Protein AF-A0A5J4NBS1-F1 (afdb_monomer)

InterPro domains:
  IPR001781 Zinc finger, LIM-type [PF00412] (25-62)
  IPR001781 Zinc finger, LIM-type [PS00478] (25-58)
  IPR001781 Zinc finger, LIM-type [PS50023] (23-67)
  IPR051618 Actin-binding LIM [PTHR24213] (3-66)

Nearest PDB structures (foldseek):
  7d2t-assembly2_D  TM=6.841E-01  e=5.622E-04  Homo sapiens
  1v6g-assembly1_A  TM=7.409E-01  e=7.340E-04  Homo sapiens
  3mmk-assembly1_A  TM=6.655E-01  e=2.281E-03  Mus musculus
  7qb0-assembly1_A  TM=5.452E-01  e=1.025E-03  Homo sapiens
  2dlo-assembly1_A  TM=7.160E-01  e=1.380E-02  Homo sapiens

Mean predicted aligned error: 11.31 Å

Sequence (67 aa):
MDDYYEKNGSFYCRKDFKKLNSKKCEACKNPIHGDMVSVLDKFFHHRCFHCSVCKSDFTPGIRVIYC

Foldseek 3Di:
DFDWDDDPNDTDTPVVVVVVPQAAAPQPRHGDDDDWDADPNHIHDQVRPADPVPRDRDDPPDPPPDD

Secondary structure (DSSP, 8-state):
---EEEETTEEEEHHHHHHHTS-B-TTT-PBP-S-EEEETTEEEEGGG-B-TTT--B--TT------

pLDDT: mean 74.21, std 11.63, range [47.44, 87.25]

Structure (mmCIF, N/CA/C/O backbone):
data_AF-A0A5J4NBS1-F1
#
_entry.id   AF-A0A5J4NBS1-F1
#
loop_
_atom_site.group_PDB
_atom_site.id
_atom_site.type_symbol
_atom_site.label_atom_id
_atom_site.label_alt_id
_atom_site.label_comp_id
_atom_site.label_asym_id
_atom_site.label_entity_id
_atom_site.label_seq_id
_atom_site.pdbx_PDB_ins_code
_atom_site.Cartn_x
_atom_site.Cartn_y
_atom_site.Cartn_z
_atom_site.occupancy
_atom_site.B_iso_or_equiv
_atom_site.auth_seq_id
_atom_site.auth_comp_id
_atom_site.auth_asym_id
_atom_site.auth_atom_id
_atom_site.pdbx_PDB_model_num
ATOM 1 N N . MET A 1 1 ? -14.140 19.777 23.043 1.00 51.84 1 MET A N 1
ATOM 2 C CA . MET A 1 1 ? -15.057 18.791 22.441 1.00 51.84 1 MET A CA 1
ATOM 3 C C . MET A 1 1 ? -14.177 17.899 21.598 1.00 51.84 1 MET A C 1
ATOM 5 O O . MET A 1 1 ? -13.657 18.364 20.595 1.00 51.84 1 MET A O 1
ATOM 9 N N . ASP A 1 2 ? -13.855 16.713 22.096 1.00 66.81 2 ASP A N 1
ATOM 10 C CA . ASP A 1 2 ? -13.000 15.770 21.383 1.00 66.81 2 ASP A CA 1
ATOM 11 C C . ASP A 1 2 ? -13.761 15.214 20.174 1.00 66.81 2 ASP A C 1
ATOM 13 O O . ASP A 1 2 ? -14.876 14.717 20.312 1.00 66.81 2 ASP A O 1
ATOM 17 N N . ASP A 1 3 ? -13.182 15.340 18.978 1.00 76.56 3 ASP A N 1
ATOM 18 C CA . ASP A 1 3 ? -13.727 14.726 17.768 1.00 76.56 3 ASP A CA 1
ATOM 19 C C . ASP A 1 3 ? -13.545 13.199 17.857 1.00 76.56 3 ASP A C 1
ATOM 21 O O . ASP A 1 3 ? -12.423 12.680 17.742 1.00 76.56 3 ASP A O 1
ATOM 25 N N . TYR A 1 4 ? -14.648 12.482 18.066 1.00 79.38 4 TYR A N 1
ATOM 26 C CA . TYR A 1 4 ? -14.724 11.024 17.981 1.00 79.38 4 TYR A CA 1
ATOM 27 C C . TYR A 1 4 ? -15.191 10.624 16.579 1.00 79.38 4 TYR A C 1
ATOM 29 O O . TYR A 1 4 ? -16.152 11.176 16.050 1.00 79.38 4 TYR A O 1
ATOM 37 N N . TYR A 1 5 ? -14.508 9.658 15.973 1.00 82.69 5 TYR A N 1
ATOM 38 C CA . TYR A 1 5 ? -14.789 9.160 14.632 1.00 82.69 5 TYR A CA 1
ATOM 39 C C . TYR A 1 5 ? -15.250 7.708 14.728 1.00 82.69 5 TYR A C 1
ATOM 41 O O . TYR A 1 5 ? -14.508 6.843 15.194 1.00 82.69 5 TYR A O 1
ATOM 49 N N . GLU A 1 6 ? -16.467 7.430 14.275 1.00 84.00 6 GLU A N 1
ATOM 50 C CA . GLU A 1 6 ? -17.001 6.072 14.212 1.00 84.00 6 GLU A CA 1
ATOM 51 C C . GLU A 1 6 ? -16.539 5.377 12.923 1.00 84.00 6 GLU A C 1
ATOM 53 O O . GLU A 1 6 ? -16.643 5.929 11.824 1.00 84.00 6 GLU A O 1
ATOM 58 N N . LYS A 1 7 ? -16.011 4.154 13.038 1.00 78.50 7 LYS A N 1
ATOM 59 C CA . LYS A 1 7 ? -15.698 3.299 11.887 1.00 78.50 7 LYS A CA 1
ATOM 60 C C . LYS A 1 7 ? -16.009 1.846 12.218 1.00 78.50 7 LYS A C 1
ATOM 62 O O . LYS A 1 7 ? -15.473 1.291 13.172 1.00 78.50 7 LYS A O 1
ATOM 67 N N . ASN A 1 8 ? -16.856 1.223 11.399 1.00 77.81 8 ASN A N 1
ATOM 68 C CA . ASN A 1 8 ? -17.216 -0.195 11.504 1.00 77.81 8 ASN A CA 1
ATOM 69 C C . ASN A 1 8 ? -17.808 -0.595 12.878 1.00 77.81 8 ASN A C 1
ATOM 71 O O . ASN A 1 8 ? -17.562 -1.702 13.353 1.00 77.81 8 ASN A O 1
ATOM 75 N N . GLY 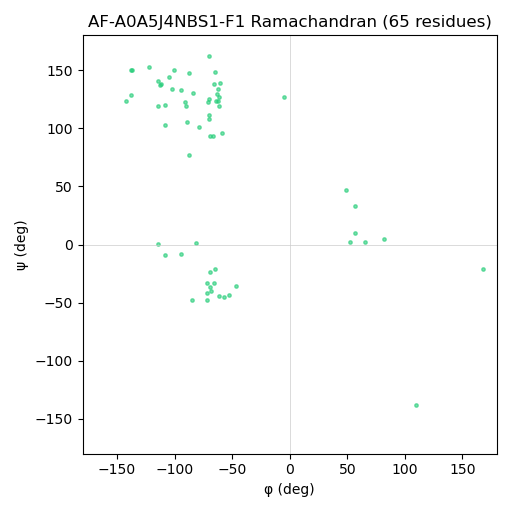A 1 9 ? -18.539 0.318 13.533 1.00 81.81 9 GLY A N 1
ATOM 76 C CA . GLY A 1 9 ? -19.124 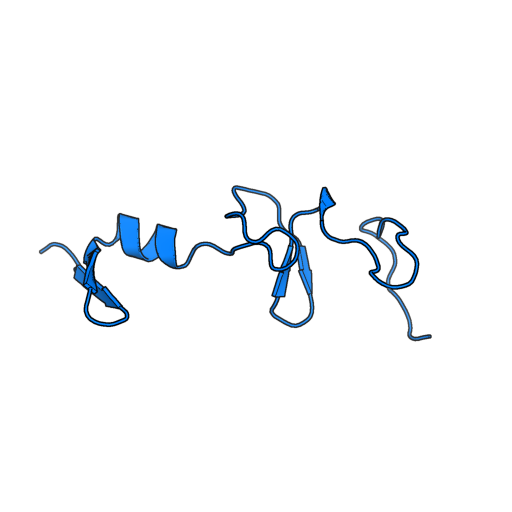0.117 14.867 1.00 81.81 9 GLY A CA 1
ATOM 77 C C . GLY A 1 9 ? -18.169 0.353 16.045 1.00 81.81 9 GLY A C 1
ATOM 78 O O . GLY A 1 9 ? -18.540 0.106 17.187 1.00 81.81 9 GLY A O 1
ATOM 79 N N . SER A 1 10 ? -16.939 0.813 15.793 1.00 82.06 10 SER A N 1
ATOM 80 C CA . SER A 1 10 ? -15.965 1.183 16.830 1.00 82.06 10 SER A CA 1
ATOM 81 C C . SER A 1 10 ? -15.713 2.694 16.836 1.00 82.06 10 SER A C 1
ATOM 83 O O . SER A 1 10 ? -15.574 3.308 15.776 1.00 82.06 10 SER A O 1
ATOM 85 N N . PHE A 1 11 ? -15.628 3.294 18.027 1.00 83.31 11 PHE A N 1
ATOM 86 C CA . PHE A 1 11 ? -15.329 4.719 18.208 1.00 83.31 11 PHE A CA 1
ATOM 87 C C . PHE A 1 11 ? -13.821 4.932 18.354 1.00 83.31 11 PHE A C 1
ATOM 89 O O . PHE A 1 11 ? -13.186 4.379 19.251 1.00 83.31 11 PHE A O 1
ATOM 96 N N . TYR A 1 12 ? -13.249 5.758 17.483 1.00 82.94 12 TYR A N 1
ATOM 97 C CA . TYR A 1 12 ? -11.831 6.099 17.477 1.00 82.94 12 TYR A CA 1
ATOM 98 C C . TYR A 1 12 ? -11.648 7.581 17.793 1.00 82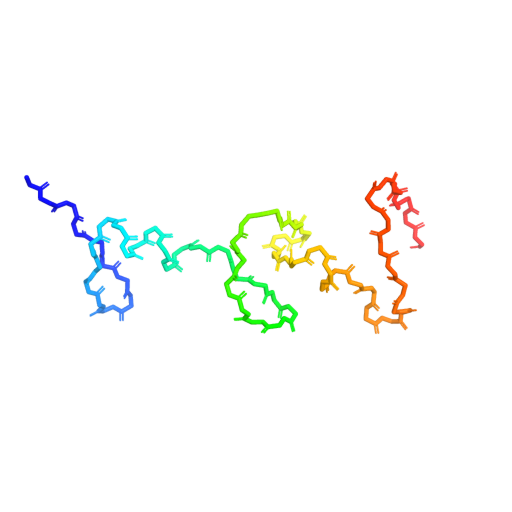.94 12 TYR A C 1
ATOM 100 O O . TYR A 1 12 ? -12.387 8.429 17.299 1.00 82.94 12 TYR A O 1
ATOM 108 N N . CYS A 1 13 ? -10.630 7.931 18.577 1.00 86.44 13 CYS A N 1
ATOM 109 C CA . CYS A 1 13 ? -10.264 9.337 18.733 1.00 86.44 13 CYS A CA 1
ATOM 110 C C . CYS A 1 13 ? -9.645 9.878 17.428 1.00 86.44 13 CYS A C 1
ATOM 112 O O . CYS A 1 13 ? -9.157 9.107 16.597 1.00 86.44 13 CYS A O 1
ATOM 114 N N . ARG A 1 14 ? -9.575 11.205 17.253 1.00 81.56 14 ARG A N 1
ATOM 115 C CA . ARG A 1 14 ? -8.923 11.846 16.089 1.00 81.56 14 ARG A CA 1
ATOM 116 C C . ARG A 1 14 ? -7.540 11.270 15.740 1.00 81.56 14 ARG A C 1
ATOM 118 O O . ARG A 1 14 ? -7.185 11.196 14.562 1.00 81.56 14 ARG A O 1
ATOM 125 N N . LYS A 1 15 ? -6.749 10.873 16.746 1.00 80.88 15 LYS A N 1
ATOM 126 C CA . LYS A 1 15 ? -5.409 10.285 16.555 1.00 80.88 15 LYS A CA 1
ATOM 127 C C . LYS A 1 15 ? -5.494 8.863 15.997 1.00 80.88 15 LYS A C 1
ATOM 129 O O . LYS A 1 15 ? -4.816 8.557 15.017 1.00 80.88 15 LYS A O 1
ATOM 134 N N . ASP A 1 16 ? -6.348 8.026 16.578 1.00 82.19 16 ASP A N 1
ATOM 135 C CA . ASP A 1 16 ? -6.552 6.647 16.132 1.00 82.19 16 ASP A CA 1
ATOM 136 C C . ASP A 1 16 ? -7.226 6.581 14.772 1.00 82.19 16 ASP A C 1
ATOM 138 O O . ASP A 1 16 ? -6.798 5.802 13.929 1.00 82.19 16 ASP A O 1
ATOM 142 N N . PHE A 1 17 ? -8.204 7.444 14.499 1.00 81.75 17 PHE A N 1
ATOM 143 C CA . PHE A 1 17 ? -8.843 7.491 13.189 1.00 81.75 17 PHE A CA 1
ATOM 144 C C . PHE A 1 17 ? -7.839 7.844 12.091 1.00 81.75 17 PHE A C 1
ATOM 146 O O . PHE A 1 17 ? -7.785 7.161 11.069 1.00 81.75 17 PHE A O 1
ATOM 153 N N . LYS A 1 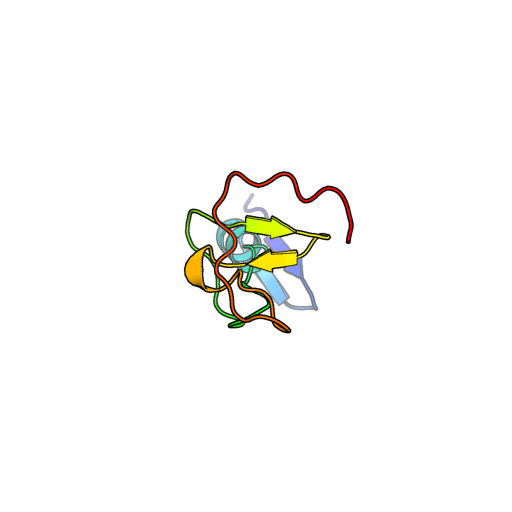18 ? -6.966 8.836 12.329 1.00 75.56 18 LYS A N 1
ATOM 154 C CA . LYS A 1 18 ? -5.843 9.139 11.426 1.00 75.56 18 LYS A CA 1
ATOM 155 C C . LYS A 1 18 ? -4.930 7.932 11.219 1.00 75.56 18 LYS A C 1
ATOM 157 O O . LYS A 1 18 ? -4.568 7.651 10.083 1.00 75.56 18 LYS A O 1
ATOM 162 N N . LYS A 1 19 ? -4.582 7.218 12.292 1.00 76.88 19 LYS A N 1
ATOM 163 C CA . LYS A 1 19 ? -3.700 6.043 12.240 1.00 76.88 19 LYS A CA 1
ATOM 164 C C . LYS A 1 19 ? -4.352 4.846 11.542 1.00 76.88 19 LYS A C 1
ATOM 166 O O . LYS A 1 19 ? -3.686 4.113 10.820 1.00 76.88 19 LYS A O 1
ATOM 171 N N . LEU A 1 20 ? -5.655 4.650 11.720 1.00 75.12 20 LEU A N 1
ATOM 172 C CA . LEU A 1 20 ? -6.426 3.583 11.086 1.00 75.12 20 LEU A CA 1
ATOM 173 C C . LEU A 1 20 ? -6.624 3.852 9.588 1.00 75.12 20 LEU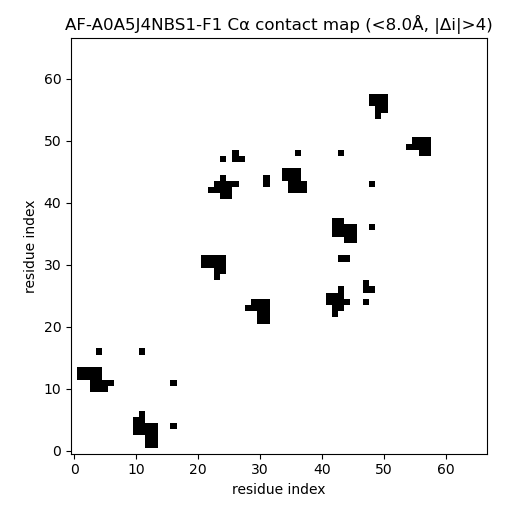 A C 1
ATOM 175 O O . LEU A 1 20 ? -6.640 2.914 8.793 1.00 75.12 20 LEU A O 1
ATOM 179 N N . ASN A 1 21 ? -6.742 5.128 9.211 1.00 71.56 21 ASN A N 1
ATOM 180 C CA . ASN A 1 21 ? -6.731 5.581 7.820 1.00 71.56 21 ASN A CA 1
ATOM 181 C C . ASN A 1 21 ? -5.316 5.723 7.234 1.00 71.56 21 ASN A C 1
ATOM 183 O O . ASN A 1 21 ? -5.188 6.114 6.070 1.00 71.56 21 ASN A O 1
ATOM 187 N N . SER A 1 22 ? -4.260 5.404 7.993 1.00 75.12 22 SER A N 1
ATOM 188 C CA . SER A 1 22 ? -2.916 5.332 7.428 1.00 75.12 22 SER A CA 1
ATOM 189 C C . SER A 1 22 ? -2.875 4.281 6.331 1.00 75.12 22 SER A C 1
ATOM 191 O O . SER A 1 22 ? -3.446 3.192 6.437 1.00 75.12 22 SER A O 1
ATOM 193 N N . LYS A 1 23 ? -2.170 4.626 5.258 1.00 81.31 23 LYS A N 1
ATOM 194 C CA . LYS A 1 23 ? -2.002 3.759 4.102 1.00 81.31 23 LYS A CA 1
ATOM 195 C C . LYS A 1 23 ? -1.241 2.496 4.514 1.00 81.31 23 LYS A C 1
ATOM 197 O O . LYS A 1 23 ? -0.194 2.555 5.161 1.00 81.31 23 LYS A O 1
ATOM 202 N N . LYS A 1 24 ? -1.790 1.340 4.152 1.00 87.12 24 LYS A N 1
ATOM 203 C CA . LYS A 1 24 ? -1.169 0.031 4.374 1.00 87.12 24 LYS A CA 1
ATOM 204 C C . LYS A 1 24 ? -0.617 -0.474 3.056 1.00 87.12 24 LYS A C 1
ATOM 206 O O . LYS A 1 24 ? -1.215 -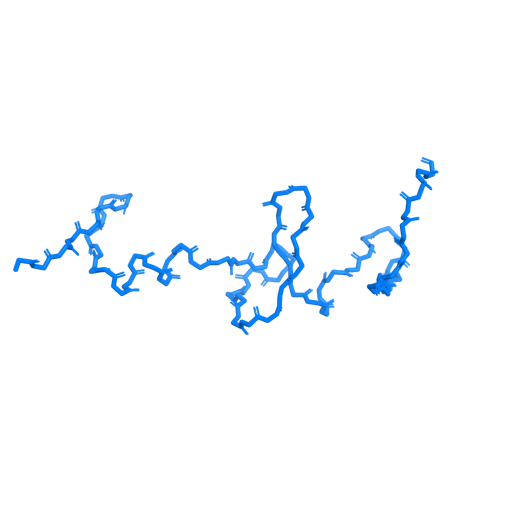0.246 2.009 1.00 87.12 24 LYS A O 1
ATOM 211 N N . CYS A 1 25 ? 0.518 -1.155 3.118 1.00 87.25 25 CYS A N 1
ATOM 212 C CA . CYS A 1 25 ? 1.104 -1.757 1.938 1.00 87.25 25 CYS A CA 1
ATOM 213 C C . CYS A 1 25 ? 0.261 -2.946 1.489 1.00 87.25 25 CYS A C 1
ATOM 215 O O . CYS A 1 25 ? 0.112 -3.895 2.249 1.00 87.25 25 CYS A O 1
ATOM 217 N N . GLU A 1 26 ? -0.231 -2.938 0.254 1.00 84.69 26 GLU A N 1
ATOM 218 C CA . GLU A 1 26 ? -1.036 -4.050 -0.268 1.00 84.69 26 GLU A CA 1
ATOM 219 C C . GLU A 1 26 ? -0.204 -5.343 -0.400 1.00 84.69 26 GLU A C 1
ATOM 221 O O . GLU A 1 26 ? -0.697 -6.439 -0.150 1.00 84.69 26 GLU A O 1
ATOM 226 N N . ALA A 1 27 ? 1.092 -5.224 -0.714 1.00 82.38 27 ALA A N 1
ATOM 227 C CA . ALA A 1 27 ? 1.976 -6.377 -0.901 1.00 82.38 27 ALA A CA 1
ATOM 228 C C . ALA A 1 27 ? 2.339 -7.105 0.406 1.00 82.38 27 ALA A C 1
ATOM 230 O O . ALA A 1 27 ? 2.368 -8.330 0.432 1.00 82.38 27 ALA A O 1
ATOM 231 N N . CYS A 1 28 ? 2.630 -6.381 1.495 1.00 85.50 28 CYS A N 1
ATOM 232 C CA . CYS A 1 28 ? 3.050 -6.999 2.763 1.00 85.50 28 CYS A CA 1
ATOM 233 C C . CYS A 1 28 ? 2.058 -6.807 3.917 1.00 85.50 28 CYS A C 1
ATOM 235 O O . CYS A 1 28 ? 2.343 -7.237 5.031 1.00 85.50 28 CYS A O 1
ATOM 237 N N . LYS A 1 29 ? 0.930 -6.130 3.677 1.00 84.31 29 LYS A N 1
ATOM 238 C CA . LYS A 1 29 ? -0.137 -5.799 4.642 1.00 84.31 29 LYS A CA 1
ATOM 239 C C . LYS A 1 29 ? 0.292 -5.024 5.892 1.00 84.31 29 LYS A C 1
ATOM 241 O O . LYS A 1 29 ? -0.516 -4.812 6.793 1.00 84.31 29 LYS A O 1
ATOM 246 N N . ASN A 1 30 ? 1.531 -4.539 5.928 1.00 83.50 30 ASN A N 1
ATOM 247 C CA . ASN A 1 30 ? 2.048 -3.732 7.025 1.00 83.50 30 ASN A CA 1
ATOM 248 C C . ASN A 1 30 ? 1.746 -2.238 6.815 1.00 83.50 30 ASN A C 1
ATOM 250 O O . ASN A 1 30 ? 1.709 -1.777 5.667 1.00 83.50 30 ASN A O 1
ATOM 254 N N . PRO A 1 31 ? 1.524 -1.474 7.900 1.00 84.25 31 PRO A N 1
ATOM 255 C CA . PRO A 1 31 ? 1.360 -0.026 7.824 1.00 84.25 31 PRO A CA 1
ATOM 256 C C . PRO A 1 31 ? 2.635 0.628 7.282 1.00 84.25 31 PRO A C 1
ATOM 258 O O . PRO A 1 31 ? 3.733 0.297 7.729 1.00 84.25 31 PRO A O 1
ATOM 261 N N . ILE A 1 32 ? 2.482 1.551 6.328 1.00 84.12 32 ILE A N 1
ATOM 262 C CA . ILE A 1 32 ? 3.610 2.302 5.772 1.00 84.12 32 ILE A CA 1
ATOM 263 C C . ILE A 1 32 ? 3.794 3.566 6.612 1.00 84.12 32 ILE A C 1
ATOM 265 O O . ILE A 1 32 ? 2.882 4.386 6.720 1.00 84.12 32 ILE A O 1
ATOM 269 N N . HIS A 1 33 ? 4.963 3.717 7.231 1.00 78.75 33 HIS A N 1
ATOM 270 C CA . HIS A 1 33 ? 5.347 4.930 7.949 1.00 78.75 33 HIS A CA 1
ATOM 271 C C . HIS A 1 33 ? 6.431 5.652 7.141 1.00 78.75 33 HIS A C 1
ATOM 273 O O . HIS A 1 33 ? 7.581 5.225 7.154 1.00 78.75 33 HIS A O 1
ATOM 279 N N . GLY A 1 34 ? 6.060 6.722 6.432 1.00 75.88 34 GLY A N 1
ATOM 280 C CA . GLY A 1 34 ? 6.984 7.526 5.623 1.00 75.88 34 GLY A CA 1
ATOM 281 C C . GLY A 1 34 ? 6.758 7.368 4.121 1.00 75.88 34 GLY A C 1
ATOM 282 O O . GLY A 1 34 ? 5.610 7.358 3.671 1.00 75.88 34 GLY A O 1
ATOM 283 N N . ASP A 1 35 ? 7.850 7.271 3.363 1.00 72.31 35 ASP A N 1
ATOM 284 C CA . ASP A 1 35 ? 7.838 7.216 1.902 1.00 72.31 35 ASP A CA 1
ATOM 285 C C . ASP A 1 35 ? 7.131 5.963 1.367 1.00 72.31 35 ASP A C 1
ATOM 287 O O . ASP A 1 35 ? 7.452 4.812 1.693 1.00 72.31 35 ASP A O 1
ATOM 291 N N . MET A 1 36 ? 6.127 6.210 0.531 1.00 79.38 36 MET A N 1
ATOM 292 C CA . MET A 1 36 ? 5.276 5.198 -0.073 1.00 79.38 36 MET A CA 1
ATOM 293 C C . MET A 1 36 ? 5.058 5.517 -1.542 1.00 79.38 36 MET A C 1
ATOM 295 O O . MET A 1 36 ? 4.980 6.680 -1.934 1.00 79.38 36 MET A O 1
ATOM 299 N N . VAL A 1 37 ? 4.864 4.472 -2.338 1.00 81.88 37 VAL A N 1
ATOM 300 C CA . VAL A 1 37 ? 4.441 4.619 -3.728 1.00 81.88 37 VAL A CA 1
ATOM 301 C C . VAL A 1 37 ? 2.957 4.309 -3.844 1.00 81.88 37 VAL A C 1
ATOM 303 O O . VAL A 1 37 ? 2.465 3.325 -3.283 1.00 81.88 37 VAL A O 1
ATOM 306 N N . SER A 1 38 ? 2.240 5.169 -4.561 1.00 83.81 38 SER A N 1
ATOM 307 C CA . SER A 1 38 ? 0.826 4.994 -4.876 1.00 83.81 38 SER A CA 1
ATOM 308 C C . SER A 1 38 ? 0.661 4.662 -6.353 1.00 83.81 38 SER A C 1
ATOM 310 O O . SER A 1 38 ? 1.040 5.469 -7.202 1.00 83.81 38 SER A O 1
ATOM 312 N N . VAL A 1 39 ? 0.081 3.506 -6.663 1.00 77.88 39 VAL A N 1
ATOM 313 C CA . VAL A 1 39 ? -0.167 3.054 -8.038 1.00 77.88 39 VAL A CA 1
ATOM 314 C C . VAL A 1 39 ? -1.554 2.441 -8.115 1.00 77.88 39 VAL A C 1
ATOM 316 O O . VAL A 1 39 ? -1.879 1.574 -7.308 1.00 77.88 39 VAL A O 1
ATOM 319 N N . LEU A 1 40 ? -2.366 2.885 -9.083 1.00 78.69 40 LEU A N 1
ATOM 320 C CA . LEU A 1 40 ? -3.741 2.404 -9.289 1.00 78.69 40 LEU A CA 1
ATOM 321 C C . LEU A 1 40 ? -4.567 2.392 -7.985 1.00 78.69 40 LEU A C 1
ATOM 323 O O . LEU A 1 40 ? -5.186 1.388 -7.647 1.00 78.69 40 LEU A O 1
ATOM 327 N N . ASP A 1 41 ? -4.511 3.493 -7.226 1.00 78.44 41 ASP A N 1
ATOM 328 C CA . ASP A 1 41 ? -5.171 3.678 -5.917 1.00 78.44 41 ASP A CA 1
ATOM 329 C C . ASP A 1 41 ? -4.662 2.775 -4.768 1.00 78.44 41 ASP A C 1
ATOM 331 O O . ASP A 1 41 ? -5.107 2.871 -3.625 1.00 78.44 41 ASP A O 1
ATOM 335 N N . LYS A 1 42 ? -3.653 1.939 -5.024 1.00 82.38 42 LYS A N 1
ATOM 336 C CA . LYS A 1 42 ? -3.018 1.080 -4.020 1.00 82.38 42 LYS A CA 1
ATOM 337 C C . LYS A 1 42 ? -1.708 1.670 -3.532 1.00 82.38 42 LYS A C 1
ATOM 339 O O . LYS A 1 42 ? -0.996 2.345 -4.271 1.00 82.38 42 LYS A O 1
ATOM 344 N N . PHE A 1 43 ? -1.368 1.371 -2.283 1.00 85.44 43 PHE A N 1
ATOM 345 C CA . PHE A 1 43 ? -0.173 1.885 -1.620 1.00 85.44 43 PHE A CA 1
ATOM 346 C C . PHE A 1 43 ? 0.807 0.751 -1.362 1.00 85.44 43 PHE A C 1
ATOM 348 O O . PHE A 1 43 ? 0.421 -0.337 -0.927 1.00 85.44 43 PHE A O 1
ATOM 355 N N . PHE A 1 44 ? 2.087 1.006 -1.608 1.00 86.00 44 PHE A N 1
ATOM 356 C CA . PHE A 1 44 ? 3.152 0.036 -1.402 1.00 86.00 44 PHE A CA 1
ATOM 357 C C . PHE A 1 44 ? 4.370 0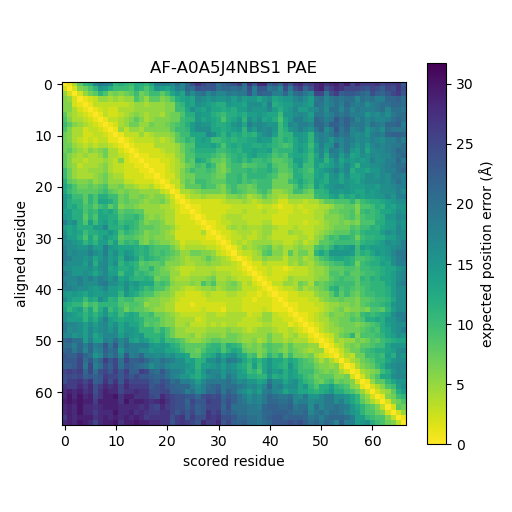.697 -0.766 1.00 86.00 44 PHE A C 1
ATOM 359 O O . PHE A 1 44 ? 4.649 1.875 -0.981 1.00 86.00 44 PHE A O 1
ATOM 366 N N . HIS A 1 45 ? 5.126 -0.079 0.011 1.00 86.81 45 HIS A N 1
ATOM 367 C CA . HIS A 1 45 ? 6.479 0.329 0.375 1.00 86.81 45 HIS A CA 1
ATOM 368 C C . HIS A 1 45 ? 7.345 0.387 -0.884 1.00 86.81 45 HIS A C 1
ATOM 370 O O . HIS A 1 45 ? 7.186 -0.463 -1.759 1.00 86.81 45 HIS A O 1
ATOM 376 N N . HIS A 1 46 ? 8.335 1.280 -0.920 1.00 80.69 46 HIS A N 1
ATOM 377 C CA . HIS A 1 46 ? 9.307 1.355 -2.020 1.00 80.69 46 HIS A CA 1
ATOM 378 C C . HIS A 1 46 ? 9.961 -0.010 -2.292 1.00 80.69 46 HIS A C 1
ATOM 380 O O . HIS A 1 46 ? 10.012 -0.468 -3.424 1.00 80.69 46 HIS A O 1
ATOM 386 N N . ARG A 1 47 ? 10.344 -0.730 -1.227 1.00 75.31 47 ARG A N 1
ATOM 387 C CA . ARG A 1 47 ? 10.913 -2.088 -1.319 1.00 75.31 47 ARG A CA 1
ATOM 388 C C . ARG A 1 47 ? 9.916 -3.169 -1.760 1.00 75.31 47 ARG A C 1
ATOM 390 O O . ARG A 1 47 ? 10.308 -4.243 -2.199 1.00 75.31 47 ARG A O 1
ATOM 397 N N . CYS A 1 48 ? 8.622 -2.933 -1.550 1.00 79.88 48 CYS A N 1
ATOM 398 C CA . CYS A 1 48 ? 7.567 -3.892 -1.872 1.00 79.88 48 CYS A CA 1
ATOM 399 C C . CYS A 1 48 ? 6.962 -3.645 -3.257 1.00 79.88 48 CYS A C 1
ATOM 401 O O . CYS A 1 48 ? 6.167 -4.460 -3.714 1.00 79.88 48 CYS A O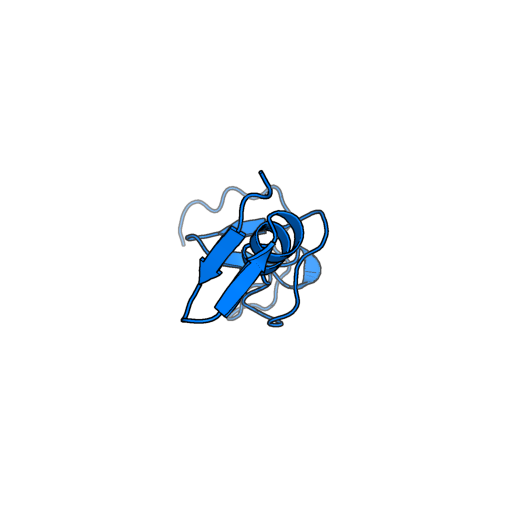 1
ATOM 403 N N . PHE A 1 49 ? 7.318 -2.541 -3.910 1.00 76.62 49 PHE A N 1
ATOM 404 C CA . PHE A 1 49 ? 6.843 -2.198 -5.236 1.00 76.62 49 PHE A CA 1
ATOM 405 C C . PHE A 1 49 ? 7.744 -2.823 -6.304 1.00 76.62 49 PHE A C 1
ATOM 407 O O . PHE A 1 49 ? 8.602 -2.177 -6.898 1.00 76.62 49 PHE A O 1
ATOM 414 N N . HIS A 1 50 ? 7.555 -4.121 -6.508 1.00 73.56 50 HIS A N 1
ATOM 415 C CA . HIS A 1 50 ? 8.200 -4.888 -7.566 1.00 73.56 50 HIS A CA 1
ATOM 416 C C . HIS A 1 50 ? 7.142 -5.536 -8.454 1.00 73.56 50 HIS A C 1
ATOM 418 O O . HIS A 1 50 ? 6.026 -5.842 -8.027 1.00 73.56 50 HIS A O 1
ATOM 424 N N . CYS A 1 51 ? 7.506 -5.762 -9.708 1.00 70.31 51 CYS A N 1
ATOM 425 C CA . CYS A 1 51 ? 6.668 -6.447 -10.681 1.00 70.31 51 CYS A CA 1
ATOM 426 C C . CYS A 1 51 ? 6.371 -7.882 -10.211 1.00 70.31 51 CYS A C 1
ATOM 428 O O . CYS A 1 51 ? 7.294 -8.677 -10.069 1.00 70.31 51 CYS A O 1
ATOM 430 N N . SER A 1 52 ? 5.109 -8.268 -9.997 1.00 65.81 52 SER A N 1
ATOM 431 C CA . SER A 1 52 ? 4.790 -9.661 -9.615 1.00 65.81 52 SER A CA 1
ATOM 432 C C . SER A 1 52 ? 5.119 -10.677 -10.717 1.00 65.81 52 SER A C 1
ATOM 434 O O . SER A 1 52 ? 5.309 -11.852 -10.422 1.00 65.81 52 SER A O 1
ATOM 436 N N . VAL A 1 53 ? 5.212 -10.219 -11.970 1.00 67.19 53 VAL A N 1
ATOM 437 C CA . VAL A 1 53 ? 5.542 -11.047 -13.141 1.00 67.19 53 VAL A CA 1
ATOM 438 C C . VAL A 1 53 ? 7.055 -11.187 -13.317 1.00 67.19 53 VAL A C 1
ATOM 440 O O . VAL A 1 53 ? 7.568 -12.283 -13.495 1.00 67.19 53 VAL A O 1
ATOM 443 N N . CYS A 1 54 ? 7.773 -10.070 -13.244 1.00 71.56 54 CYS A N 1
ATOM 444 C CA . CYS A 1 54 ? 9.176 -9.964 -13.626 1.00 71.56 54 CYS A CA 1
ATOM 445 C C . CYS A 1 54 ? 10.139 -9.801 -12.440 1.00 71.56 54 CYS A C 1
ATOM 447 O O . CYS A 1 54 ? 11.347 -9.895 -12.621 1.00 71.56 54 CYS A O 1
ATOM 449 N N . LYS A 1 55 ? 9.624 -9.580 -11.223 1.00 64.31 55 LYS A N 1
ATOM 450 C CA . LYS A 1 55 ? 10.359 -9.310 -9.969 1.00 64.31 55 LYS A CA 1
ATOM 451 C C . LYS A 1 55 ? 11.392 -8.178 -10.019 1.00 64.31 55 LYS A C 1
ATOM 453 O O . LYS A 1 55 ? 12.017 -7.914 -8.998 1.00 64.31 55 LYS A O 1
ATOM 458 N N . SER A 1 56 ? 11.530 -7.482 -11.144 1.00 59.41 56 SER A N 1
ATOM 459 C CA . SER A 1 56 ? 12.387 -6.310 -11.258 1.00 59.41 56 SER A CA 1
ATOM 460 C C . SER A 1 56 ? 11.872 -5.168 -10.390 1.00 59.41 56 SER A C 1
ATOM 462 O O . SER A 1 56 ? 10.662 -4.909 -10.302 1.00 59.41 56 SER A O 1
ATOM 464 N N . ASP A 1 57 ? 12.822 -4.510 -9.741 1.00 57.66 57 ASP A N 1
ATOM 465 C CA . ASP A 1 57 ? 12.656 -3.247 -9.049 1.00 57.66 57 ASP A CA 1
ATOM 466 C C . ASP A 1 57 ? 12.235 -2.158 -10.042 1.00 57.66 57 ASP A C 1
ATOM 468 O O . ASP A 1 57 ? 12.860 -1.941 -11.078 1.00 57.66 57 ASP A O 1
ATOM 472 N N . PHE A 1 58 ? 11.137 -1.467 -9.735 1.00 60.78 58 PHE A N 1
ATOM 473 C CA . PHE A 1 58 ? 10.777 -0.267 -10.474 1.00 60.78 58 PHE A CA 1
ATOM 474 C C . PHE A 1 58 ? 11.641 0.871 -9.950 1.00 60.78 58 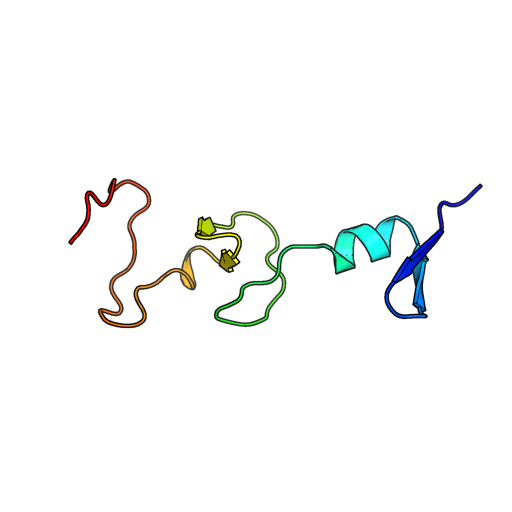PHE A C 1
ATOM 476 O O . PHE A 1 58 ? 11.374 1.434 -8.887 1.00 60.78 58 PHE A O 1
ATOM 483 N N . THR A 1 59 ? 12.690 1.212 -10.691 1.00 53.84 59 THR A N 1
ATOM 484 C CA . THR A 1 59 ? 13.475 2.409 -10.404 1.00 53.84 59 THR A CA 1
ATOM 485 C C . THR A 1 59 ? 12.551 3.630 -10.556 1.00 53.84 59 THR A C 1
ATOM 487 O O . THR A 1 59 ? 11.933 3.791 -11.617 1.00 53.84 59 THR A O 1
ATOM 490 N N . PRO A 1 60 ? 12.398 4.483 -9.524 1.00 52.44 60 PRO A N 1
ATOM 491 C CA . PRO A 1 60 ? 11.543 5.665 -9.591 1.00 52.44 60 PRO A CA 1
ATOM 492 C C . PRO A 1 60 ? 12.130 6.657 -10.604 1.00 52.44 60 PRO A C 1
ATOM 494 O O . PRO A 1 60 ? 13.019 7.441 -10.292 1.00 52.44 60 PRO A O 1
ATOM 497 N N . GLY A 1 61 ? 11.666 6.572 -11.850 1.00 54.44 61 GLY A N 1
ATOM 498 C CA . GLY A 1 61 ? 12.163 7.392 -12.955 1.00 54.44 61 GLY A CA 1
ATOM 499 C C . GLY A 1 61 ? 11.707 6.939 -14.340 1.00 54.44 61 GLY A C 1
ATOM 500 O O . GLY A 1 61 ? 11.673 7.753 -15.261 1.00 54.44 61 GLY A O 1
ATOM 501 N N . ILE A 1 62 ? 11.294 5.679 -14.508 1.00 47.78 62 ILE A N 1
ATOM 502 C CA . ILE A 1 62 ? 10.852 5.199 -15.820 1.00 47.78 62 ILE A CA 1
ATOM 503 C C . ILE A 1 62 ? 9.351 5.450 -15.994 1.00 47.78 62 ILE A C 1
ATOM 505 O O . ILE A 1 62 ? 8.503 4.758 -15.433 1.00 47.78 62 ILE A O 1
ATOM 509 N N . ARG A 1 63 ? 9.028 6.459 -16.813 1.00 54.88 63 ARG A N 1
ATOM 510 C CA . ARG A 1 63 ? 7.727 6.590 -17.478 1.00 54.88 63 ARG A CA 1
ATOM 511 C C . ARG A 1 63 ? 7.521 5.347 -18.341 1.00 54.88 63 ARG A C 1
ATOM 513 O O . ARG A 1 63 ? 8.029 5.281 -19.455 1.00 54.88 63 ARG A O 1
ATOM 520 N N . VAL A 1 64 ? 6.806 4.359 -17.816 1.00 48.16 64 VAL A N 1
ATOM 521 C CA . VAL A 1 64 ? 6.373 3.194 -18.590 1.00 48.16 64 VAL A CA 1
ATOM 522 C C . VAL A 1 64 ? 5.317 3.645 -19.595 1.00 48.16 64 VAL A C 1
ATOM 524 O O . VAL A 1 64 ? 4.134 3.774 -19.289 1.00 48.16 64 VAL A O 1
ATOM 527 N N . ILE A 1 65 ? 5.778 3.958 -20.802 1.00 54.78 65 ILE A N 1
ATOM 528 C CA . ILE A 1 65 ? 4.937 3.961 -21.993 1.00 54.78 65 ILE A CA 1
ATOM 529 C C . ILE A 1 65 ? 4.649 2.481 -22.239 1.00 54.78 65 ILE A C 1
ATOM 531 O O . ILE A 1 65 ? 5.587 1.716 -22.430 1.00 54.78 65 ILE A O 1
ATOM 535 N N . TYR A 1 66 ? 3.383 2.111 -22.042 1.00 47.44 66 TYR A N 1
ATOM 536 C CA . TYR A 1 66 ? 2.741 0.819 -22.299 1.00 47.44 66 TYR A CA 1
ATOM 537 C C . TYR A 1 66 ? 3.608 -0.250 -22.991 1.00 47.44 66 TYR A C 1
ATOM 539 O O . TYR A 1 66 ? 4.126 -0.019 -24.082 1.00 47.44 66 TYR A O 1
ATOM 547 N N . CYS A 1 67 ? 3.680 -1.437 -22.377 1.00 48.38 67 CYS A N 1
ATOM 548 C CA . CYS A 1 67 ? 3.825 -2.669 -23.154 1.00 48.38 67 CYS A CA 1
ATOM 549 C C . CYS A 1 67 ? 2.480 -2.947 -23.835 1.00 48.38 67 CYS A C 1
ATOM 551 O O . CYS A 1 67 ? 1.452 -2.787 -23.128 1.00 48.38 67 CYS A O 1
#

Solvent-accessible surface area (backbone atoms only — not comparable to full-atom values): 4439 Å² total; per-residue (Å²): 132,84,61,69,41,79,56,98,92,42,83,26,48,62,67,50,43,54,59,70,68,44,58,43,14,72,79,76,68,43,75,59,86,76,84,66,45,77,55,94,95,40,37,24,38,66,91,59,46,45,41,91,88,75,66,48,74,66,65,94,81,73,81,79,74,77,132

Radius of gyration: 16.21 Å; Cα contacts (8 Å, |Δi|>4): 68; chains: 1; bounding box: 33×30×46 Å

Organism: NCBI:txid34504